Protein AF-Q0JH03-F1 (afdb_monomer)

InterPro domains:
  IPR004963 Pectinacetylesterase/NOTUM [PF03283] (28-114)
  IPR004963 Pectinacetylesterase/NOTUM [PTHR21562] (19-115)

Secondary structure (DSSP, 8-state):
--PPP-----SHHHHHHHHHH-----PPP-EEPEEE-TTTGGGT---TTSPPPEEE-----GGGTT-------------SHHHHHHHTTSTTT-TTS---EE--GGG-S-TTT-TTT--

pLDDT: mean 83.74, std 17.97, range [39.56, 98.62]

Structure (mmCIF, N/CA/C/O backbone):
data_AF-Q0JH03-F1
#
_entry.id   AF-Q0JH03-F1
#
loop_
_atom_site.group_PDB
_atom_site.id
_atom_site.type_symbol
_atom_site.label_atom_id
_atom_site.label_alt_id
_atom_site.label_comp_id
_atom_site.label_asym_id
_atom_site.label_entity_id
_atom_site.label_seq_id
_atom_site.pdbx_PDB_ins_code
_atom_site.Cartn_x
_atom_site.Cartn_y
_atom_site.Cartn_z
_atom_site.occupancy
_atom_site.B_iso_or_equiv
_atom_site.auth_seq_id
_atom_site.auth_comp_id
_atom_site.auth_asym_id
_atom_site.auth_atom_id
_atom_site.pdbx_PDB_model_num
ATOM 1 N N . MET A 1 1 ? -2.211 -0.433 87.175 1.00 46.47 1 MET A N 1
ATOM 2 C CA . MET A 1 1 ? -1.802 -0.378 85.750 1.00 46.47 1 MET A CA 1
ATOM 3 C C . MET A 1 1 ? -1.264 -1.758 85.390 1.00 46.47 1 MET A C 1
ATOM 5 O O . MET A 1 1 ? -0.518 -2.282 86.206 1.00 46.47 1 MET A O 1
ATOM 9 N N . PRO A 1 2 ? -1.714 -2.391 84.292 1.00 39.56 2 PRO A N 1
ATOM 10 C CA . PRO A 1 2 ? -1.225 -1.981 82.982 1.00 39.56 2 PRO A CA 1
ATOM 11 C C . PRO A 1 2 ? -2.315 -1.840 81.915 1.00 39.56 2 PRO A C 1
ATOM 13 O O . PRO A 1 2 ? -3.337 -2.517 81.893 1.00 39.56 2 PRO A O 1
ATOM 16 N N . ILE A 1 3 ? -2.037 -0.894 81.032 1.00 50.94 3 ILE A N 1
ATOM 17 C CA . ILE A 1 3 ? -2.789 -0.529 79.844 1.00 50.94 3 ILE A CA 1
ATOM 18 C C . ILE A 1 3 ? -2.373 -1.520 78.748 1.00 50.94 3 ILE A C 1
ATOM 20 O O . ILE A 1 3 ? -1.186 -1.629 78.446 1.00 50.94 3 ILE A O 1
ATOM 24 N N . LEU A 1 4 ? -3.322 -2.258 78.166 1.00 44.91 4 LEU A N 1
ATOM 25 C CA . LEU A 1 4 ? -3.066 -3.082 76.978 1.00 44.91 4 LEU A CA 1
ATOM 26 C C . LEU A 1 4 ? -2.864 -2.169 75.753 1.00 44.91 4 LEU A C 1
ATOM 28 O O . LEU A 1 4 ? -3.695 -1.286 75.517 1.00 44.91 4 LEU A O 1
ATOM 32 N N . PRO A 1 5 ? -1.808 -2.363 74.940 1.00 49.47 5 PRO A N 1
ATOM 33 C CA . PRO A 1 5 ? -1.597 -1.557 73.751 1.00 49.47 5 PRO A CA 1
ATOM 34 C C . PRO A 1 5 ? -2.550 -2.015 72.640 1.00 49.47 5 PRO A C 1
ATOM 36 O O . PRO A 1 5 ? -2.513 -3.163 72.195 1.00 49.47 5 PRO A O 1
ATOM 39 N N . ARG A 1 6 ? -3.387 -1.098 72.139 1.00 53.22 6 ARG A N 1
ATOM 40 C CA . ARG A 1 6 ? -4.076 -1.271 70.852 1.00 53.22 6 ARG A CA 1
ATOM 41 C C . ARG A 1 6 ? -3.020 -1.318 69.742 1.00 53.22 6 ARG A C 1
ATOM 43 O O . ARG A 1 6 ? -2.573 -0.276 69.267 1.00 53.22 6 ARG A O 1
ATOM 50 N N . ARG A 1 7 ? -2.640 -2.520 69.304 1.00 47.16 7 ARG A N 1
ATOM 51 C CA . ARG A 1 7 ? -1.925 -2.726 68.037 1.00 47.16 7 ARG A CA 1
ATOM 52 C C . ARG A 1 7 ? -2.864 -2.345 66.890 1.00 47.16 7 ARG A C 1
ATOM 54 O O . ARG A 1 7 ? -3.757 -3.103 66.528 1.00 47.16 7 ARG A O 1
ATOM 61 N N . ARG A 1 8 ? -2.685 -1.138 66.347 1.00 60.12 8 ARG A N 1
ATOM 62 C CA . ARG A 1 8 ? -3.273 -0.727 65.067 1.00 60.12 8 ARG A CA 1
ATOM 63 C C . ARG A 1 8 ? -2.459 -1.377 63.947 1.00 60.12 8 ARG A C 1
ATOM 65 O O . ARG A 1 8 ? -1.475 -0.808 63.494 1.00 60.12 8 ARG A O 1
ATOM 72 N N . TYR A 1 9 ? -2.857 -2.570 63.525 1.00 56.03 9 TYR A N 1
ATOM 73 C CA . TYR A 1 9 ? -2.406 -3.158 62.262 1.00 56.03 9 TYR A CA 1
ATOM 74 C C . TYR A 1 9 ? -3.629 -3.435 61.403 1.00 56.03 9 TYR A C 1
ATOM 76 O O . TYR A 1 9 ? -4.075 -4.567 61.272 1.00 56.03 9 TYR A O 1
ATOM 84 N N . ALA A 1 10 ? -4.213 -2.370 60.877 1.00 56.59 10 ALA A N 1
ATOM 85 C CA . ALA A 1 10 ? -5.343 -2.461 59.967 1.00 56.59 10 ALA A CA 1
ATOM 86 C C . ALA A 1 10 ? -5.039 -1.720 58.663 1.00 56.59 10 ALA A C 1
ATOM 88 O O . ALA A 1 10 ? -5.921 -1.102 58.114 1.00 56.59 10 ALA A O 1
ATOM 89 N N . GLU A 1 11 ? -3.793 -1.727 58.185 1.00 58.97 11 GLU A N 1
ATOM 90 C CA . GLU A 1 11 ? -3.410 -0.962 56.986 1.00 58.97 11 GLU A CA 1
ATOM 91 C C . GLU A 1 1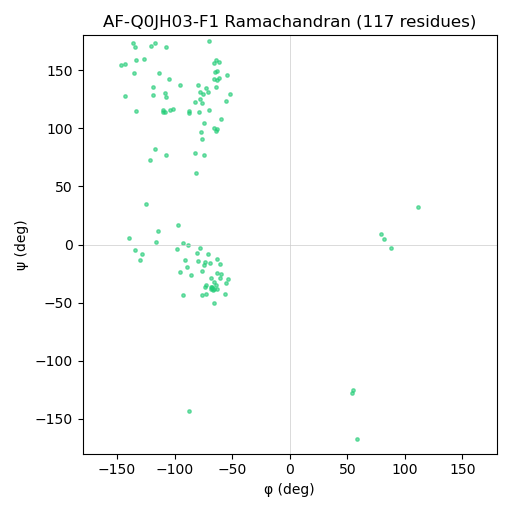1 ? -2.440 -1.666 56.001 1.00 58.97 11 GLU A C 1
ATOM 93 O O . GLU A 1 11 ? -2.047 -1.022 55.037 1.00 58.97 11 GLU A O 1
ATOM 98 N N . PRO A 1 12 ? -2.030 -2.954 56.116 1.00 58.69 12 PRO A N 1
ATOM 99 C CA . PRO A 1 12 ? -1.245 -3.565 55.036 1.00 58.69 12 PRO A CA 1
ATOM 100 C C . PRO A 1 12 ? -2.133 -4.153 53.928 1.00 58.69 12 PRO A C 1
ATOM 102 O O . PRO A 1 12 ? -1.709 -4.247 52.780 1.00 58.69 12 PRO A O 1
ATOM 105 N N . LEU A 1 13 ? -3.375 -4.537 54.252 1.00 59.66 13 LEU A N 1
ATOM 106 C CA . LEU A 1 13 ? -4.265 -5.222 53.311 1.00 59.66 13 LEU A CA 1
ATOM 107 C C . LEU A 1 13 ? -4.815 -4.270 52.239 1.00 59.66 13 LEU A C 1
ATOM 109 O O . LEU A 1 13 ? -4.939 -4.659 51.084 1.00 59.66 13 LEU A O 1
ATOM 113 N N . LEU A 1 14 ? -5.100 -3.016 52.606 1.00 60.88 14 LEU A N 1
ATOM 114 C CA . LEU A 1 14 ? -5.624 -2.010 51.679 1.00 60.88 14 LEU A CA 1
ATOM 115 C C . LEU A 1 14 ? -4.573 -1.596 50.635 1.00 60.88 14 LEU A C 1
ATOM 117 O O . LEU A 1 14 ? -4.892 -1.459 49.458 1.00 60.88 14 LEU A O 1
ATOM 121 N N . LEU A 1 15 ? -3.305 -1.492 51.045 1.00 58.62 15 LEU A N 1
ATOM 122 C CA . LEU A 1 15 ? -2.174 -1.247 50.144 1.00 58.62 15 LEU A CA 1
ATOM 123 C C . LEU A 1 15 ? -1.919 -2.426 49.189 1.00 58.62 15 LEU A C 1
ATOM 125 O O . LEU A 1 15 ? -1.652 -2.212 48.009 1.00 58.62 15 LEU A O 1
ATOM 129 N N . LEU A 1 16 ? -2.059 -3.667 49.669 1.00 58.69 16 LEU A N 1
ATOM 130 C CA . LEU A 1 16 ? -1.951 -4.868 48.829 1.00 58.69 16 LEU A CA 1
ATOM 131 C C . LEU A 1 16 ? -3.103 -4.977 47.816 1.00 58.69 16 LEU A C 1
ATOM 133 O O . LEU A 1 16 ? -2.878 -5.381 46.676 1.00 58.69 16 LEU A O 1
ATOM 137 N N . LEU A 1 17 ? -4.318 -4.575 48.200 1.00 61.28 17 LEU A N 1
ATOM 138 C CA . LEU A 1 17 ? -5.474 -4.537 47.300 1.00 61.28 17 LEU A CA 1
ATOM 139 C C . LEU A 1 17 ? -5.320 -3.468 46.206 1.00 61.28 17 LEU A C 1
ATOM 141 O O . LEU A 1 17 ? -5.669 -3.732 45.060 1.00 61.28 17 LEU A O 1
ATOM 145 N N . LEU A 1 18 ? -4.746 -2.301 46.517 1.00 60.66 18 LEU A N 1
ATOM 146 C CA . LEU A 1 18 ? -4.486 -1.245 45.527 1.00 60.66 18 LEU A CA 1
ATOM 147 C C . LEU A 1 18 ? -3.406 -1.645 44.506 1.00 60.66 18 LEU A C 1
ATOM 149 O O . LEU A 1 18 ? -3.545 -1.346 43.321 1.00 60.66 18 LEU A O 1
ATOM 153 N N . ALA A 1 19 ? -2.368 -2.375 44.927 1.00 59.16 19 ALA A N 1
ATOM 154 C CA . ALA A 1 19 ? -1.322 -2.865 44.026 1.00 59.16 19 ALA A CA 1
ATOM 155 C C . ALA A 1 19 ? -1.822 -3.944 43.042 1.00 59.16 19 ALA A C 1
ATOM 157 O O . ALA A 1 19 ? -1.318 -4.038 41.926 1.00 59.16 19 ALA A O 1
ATOM 158 N N . ALA A 1 20 ? -2.839 -4.728 43.417 1.00 58.47 20 ALA A N 1
ATOM 159 C CA . ALA A 1 20 ? -3.429 -5.751 42.548 1.00 58.47 20 ALA A CA 1
ATOM 160 C C . ALA A 1 20 ? -4.320 -5.175 41.425 1.00 58.47 20 ALA A C 1
ATOM 162 O O . ALA A 1 20 ? -4.596 -5.872 40.447 1.00 58.47 20 ALA A O 1
ATOM 163 N N . VAL A 1 21 ? -4.764 -3.917 41.550 1.00 59.28 21 VAL A N 1
ATOM 164 C CA . VAL A 1 21 ? -5.646 -3.241 40.578 1.00 59.28 21 VAL A CA 1
ATOM 165 C C . VAL A 1 21 ? -4.856 -2.524 39.476 1.00 59.28 21 VAL A C 1
ATOM 167 O O . VAL A 1 21 ? -5.387 -2.298 38.391 1.00 59.28 21 VAL A O 1
ATOM 170 N N . ALA A 1 22 ? -3.570 -2.232 39.684 1.00 59.78 22 ALA A N 1
ATOM 171 C CA . ALA A 1 22 ? -2.719 -1.592 38.681 1.00 59.78 22 ALA A CA 1
ATOM 172 C C . ALA A 1 22 ? -2.178 -2.604 37.651 1.00 59.78 22 ALA A C 1
ATOM 174 O O . ALA A 1 22 ? -0.973 -2.803 37.508 1.00 59.78 22 ALA A O 1
ATOM 175 N N . ARG A 1 23 ? -3.074 -3.261 36.905 1.00 55.41 23 ARG A N 1
ATOM 176 C CA . ARG A 1 23 ? -2.699 -3.880 35.629 1.00 55.41 23 ARG A CA 1
ATOM 177 C C . ARG A 1 23 ? -2.602 -2.767 34.592 1.00 55.41 23 ARG A C 1
ATOM 179 O O . ARG A 1 23 ? -3.613 -2.373 34.021 1.00 55.41 23 ARG A O 1
ATOM 186 N N . SER A 1 24 ? -1.394 -2.265 34.342 1.00 55.97 24 SER A N 1
ATOM 187 C CA . SER A 1 24 ? -1.128 -1.512 33.116 1.00 55.97 24 SER A CA 1
ATOM 188 C C . SER A 1 24 ? -1.335 -2.450 31.931 1.00 55.97 24 SER A C 1
ATOM 190 O O . SER A 1 24 ? -0.464 -3.253 31.603 1.00 55.97 24 SER A O 1
ATOM 192 N N . THR A 1 25 ? -2.493 -2.360 31.286 1.00 54.69 25 THR A N 1
ATOM 193 C CA . THR A 1 25 ? -2.668 -2.825 29.912 1.00 54.69 25 THR A CA 1
ATOM 194 C C . THR A 1 25 ? -1.973 -1.806 29.019 1.00 54.69 25 THR A C 1
ATOM 196 O O . THR A 1 25 ? -2.616 -0.930 28.445 1.00 54.69 25 THR A O 1
ATOM 199 N N . ALA A 1 26 ? -0.642 -1.855 28.948 1.00 50.53 26 ALA A N 1
ATOM 200 C CA . ALA A 1 26 ? 0.010 -1.289 27.780 1.00 50.53 26 ALA A CA 1
ATOM 201 C C . ALA A 1 26 ? -0.559 -2.079 26.595 1.00 50.53 26 ALA A C 1
ATOM 203 O O . ALA A 1 26 ? -0.333 -3.286 26.500 1.00 50.53 26 ALA A O 1
ATOM 204 N N . ALA A 1 27 ? -1.418 -1.438 25.800 1.00 55.97 27 ALA A N 1
ATOM 205 C CA . ALA A 1 27 ? -1.896 -2.026 24.562 1.00 55.97 27 ALA A CA 1
ATOM 206 C C . ALA A 1 27 ? -0.646 -2.371 23.748 1.00 55.97 27 ALA A C 1
ATOM 208 O O . ALA A 1 27 ? 0.217 -1.512 23.562 1.00 55.97 27 ALA A O 1
ATOM 209 N N . ALA A 1 28 ? -0.502 -3.640 23.367 1.00 55.97 28 ALA A N 1
ATOM 210 C CA . ALA A 1 28 ? 0.533 -4.019 22.420 1.00 55.97 28 ALA A CA 1
ATOM 211 C C . ALA A 1 28 ? 0.366 -3.156 21.154 1.00 55.97 28 ALA A C 1
ATOM 213 O O . ALA A 1 28 ? -0.778 -2.804 20.838 1.00 55.97 28 ALA A O 1
ATOM 214 N N . PRO A 1 29 ? 1.460 -2.783 20.466 1.00 60.16 29 PRO A N 1
ATOM 215 C CA . PRO A 1 29 ? 1.346 -2.113 19.177 1.00 60.16 29 PRO A CA 1
ATOM 216 C C . PRO A 1 29 ? 0.422 -2.938 18.282 1.00 60.16 29 PRO A C 1
ATOM 218 O O . PRO A 1 29 ? 0.560 -4.162 18.199 1.00 60.16 29 PRO A O 1
ATOM 221 N N . ASP A 1 30 ? -0.573 -2.281 17.689 1.00 77.31 30 ASP A N 1
ATOM 222 C CA . ASP A 1 30 ? -1.561 -2.960 16.858 1.00 77.31 30 ASP A CA 1
ATOM 223 C C . ASP A 1 30 ? -0.974 -3.134 15.456 1.00 77.31 30 ASP A C 1
ATOM 225 O O . ASP A 1 30 ? -1.197 -2.331 14.548 1.00 77.31 30 ASP A O 1
ATOM 229 N N . VAL A 1 31 ? -0.103 -4.137 15.343 1.00 91.62 31 VAL A N 1
ATOM 230 C CA . VAL A 1 31 ? 0.503 -4.573 14.087 1.00 91.62 31 VAL A CA 1
ATOM 231 C C . VAL A 1 31 ? -0.591 -5.228 13.246 1.00 91.62 31 VAL A C 1
ATOM 233 O O . VAL A 1 31 ? -1.151 -6.260 13.620 1.00 91.62 31 VAL A O 1
ATOM 236 N N . VAL A 1 32 ? -0.905 -4.627 12.102 1.00 95.06 32 VAL A N 1
ATOM 237 C CA . VAL A 1 32 ? -1.957 -5.069 11.188 1.00 95.06 32 VAL A CA 1
ATOM 238 C C . VAL A 1 32 ? -1.335 -5.822 10.019 1.00 95.06 32 VAL A C 1
ATOM 240 O O . VAL A 1 32 ? -0.594 -5.264 9.209 1.00 95.06 32 VAL A O 1
ATOM 243 N N . GLU A 1 33 ? -1.674 -7.102 9.909 1.00 97.06 33 GLU A N 1
ATOM 244 C CA . GLU A 1 33 ? -1.171 -7.992 8.862 1.00 97.06 33 GLU A CA 1
ATOM 245 C C . GLU A 1 33 ? -1.583 -7.553 7.450 1.00 97.06 33 GLU A C 1
ATOM 247 O O . GLU A 1 33 ? -2.663 -6.991 7.231 1.00 97.06 33 GLU A O 1
ATOM 252 N N . LEU A 1 34 ? -0.721 -7.857 6.478 1.00 97.81 34 LEU A N 1
ATOM 253 C CA . LEU A 1 34 ? -1.013 -7.678 5.059 1.00 97.81 34 LEU A CA 1
ATOM 254 C C . LEU A 1 34 ? -1.975 -8.768 4.571 1.00 97.81 34 LEU A C 1
ATOM 256 O O . LEU A 1 34 ? -1.720 -9.964 4.718 1.00 97.81 34 LEU A O 1
ATOM 260 N N . ILE A 1 35 ? -3.052 -8.365 3.901 1.00 98.19 35 ILE A N 1
ATOM 261 C CA . ILE A 1 35 ? -3.995 -9.274 3.246 1.00 98.19 35 ILE A CA 1
ATOM 262 C C . ILE A 1 35 ? -3.851 -9.117 1.734 1.00 98.19 35 ILE A C 1
ATOM 264 O O . ILE A 1 35 ? -4.190 -8.076 1.173 1.00 98.19 35 ILE A O 1
ATOM 268 N N . LEU A 1 36 ? -3.380 -10.166 1.055 1.00 98.19 36 LEU A N 1
ATOM 269 C CA . LEU A 1 36 ? -3.318 -10.186 -0.407 1.00 98.19 36 LEU A CA 1
ATOM 270 C C . LEU A 1 36 ? -4.717 -10.330 -1.012 1.00 98.19 36 LEU A C 1
ATOM 272 O O . LEU A 1 36 ? -5.516 -11.183 -0.609 1.00 98.19 36 LEU A O 1
ATOM 276 N N . LEU A 1 37 ? -5.008 -9.519 -2.026 1.00 97.31 37 LEU A N 1
ATOM 277 C CA . LEU A 1 37 ? -6.303 -9.514 -2.689 1.00 97.31 37 LEU A CA 1
ATOM 278 C C . LEU A 1 37 ? -6.445 -10.752 -3.584 1.00 97.31 37 LEU A C 1
ATOM 280 O O . LEU A 1 37 ? -5.888 -10.839 -4.679 1.00 97.31 37 LEU A O 1
ATOM 284 N N . THR A 1 38 ? -7.225 -11.720 -3.112 1.00 96.75 38 THR A N 1
ATOM 285 C CA . THR A 1 38 ? -7.492 -12.959 -3.851 1.00 96.75 38 THR A CA 1
ATOM 286 C C . THR A 1 38 ? -8.256 -12.660 -5.144 1.00 96.75 38 THR A C 1
ATOM 288 O O . THR A 1 38 ? -9.224 -11.896 -5.139 1.00 96.75 38 THR A O 1
ATOM 291 N N . GLY A 1 39 ? -7.852 -13.272 -6.259 1.00 97.06 39 GLY A N 1
ATOM 292 C CA . GLY A 1 39 ? -8.525 -13.082 -7.548 1.00 97.06 39 GLY A CA 1
ATOM 293 C C . GLY A 1 39 ? -8.120 -11.806 -8.305 1.00 97.06 39 GLY A C 1
ATOM 294 O O . GLY A 1 39 ? -8.755 -11.461 -9.305 1.00 97.06 39 GLY A O 1
ATOM 295 N N . ALA A 1 40 ? -7.150 -11.035 -7.795 1.00 97.69 40 ALA A N 1
ATOM 296 C CA . ALA A 1 40 ? -6.752 -9.756 -8.384 1.00 97.69 40 ALA A CA 1
ATOM 297 C C . ALA A 1 40 ? -5.970 -9.929 -9.693 1.00 97.69 40 ALA A C 1
ATOM 299 O O . ALA A 1 40 ? -6.247 -9.237 -10.675 1.00 97.69 40 ALA A O 1
ATOM 300 N N . GLN A 1 41 ? -5.040 -10.886 -9.727 1.00 97.50 41 GLN A N 1
ATOM 301 C CA . GLN A 1 41 ? -4.179 -11.120 -10.888 1.00 97.50 41 GLN A CA 1
ATOM 302 C C . GLN A 1 41 ? -4.989 -11.604 -12.096 1.00 97.50 41 GLN A C 1
ATOM 304 O O . GLN A 1 41 ? -4.759 -11.151 -13.214 1.00 97.50 41 GLN A O 1
ATOM 309 N N . GLU A 1 42 ? -6.000 -12.445 -11.877 1.00 97.50 42 GLU A N 1
ATOM 310 C CA . GLU A 1 42 ? -6.928 -12.936 -12.902 1.00 97.50 42 GLU A CA 1
ATOM 311 C C . GLU A 1 42 ? -7.752 -11.804 -13.530 1.00 97.50 42 GLU A C 1
ATOM 313 O O . GLU A 1 42 ? -8.201 -11.916 -14.670 1.00 97.50 42 GLU A O 1
ATOM 318 N N . LYS A 1 43 ? -7.931 -10.696 -12.801 1.00 97.69 43 LYS A N 1
ATOM 319 C CA . LYS A 1 43 ? -8.587 -9.468 -13.274 1.00 97.69 43 LYS A CA 1
ATOM 320 C C . LYS A 1 43 ? -7.604 -8.443 -13.851 1.00 97.69 43 LYS A C 1
ATOM 322 O O . LYS A 1 43 ? -8.030 -7.358 -14.239 1.00 97.69 43 LYS A O 1
ATOM 327 N N . GLY A 1 44 ? -6.309 -8.760 -13.901 1.00 97.62 44 GLY A N 1
ATOM 328 C CA . GLY A 1 44 ? -5.253 -7.871 -14.388 1.00 97.62 44 GLY A CA 1
ATOM 329 C C . GLY A 1 44 ? -4.795 -6.804 -13.388 1.00 97.62 44 GLY A C 1
ATOM 330 O O . GLY A 1 44 ? -4.037 -5.916 -13.768 1.00 97.62 44 GLY A O 1
ATOM 331 N N . ALA A 1 45 ? -5.227 -6.870 -12.125 1.00 98.00 45 ALA A N 1
ATOM 332 C CA . ALA A 1 45 ? -4.770 -5.962 -11.077 1.00 98.00 45 ALA A CA 1
ATOM 333 C C . ALA A 1 45 ? -3.497 -6.517 -10.421 1.00 98.00 45 ALA A C 1
ATOM 335 O O . ALA A 1 45 ? -3.532 -7.569 -9.779 1.00 98.00 45 ALA A O 1
ATOM 336 N N . VAL A 1 46 ? -2.378 -5.809 -10.588 1.00 98.31 46 VAL A N 1
ATOM 337 C CA . VAL A 1 46 ? -1.045 -6.232 -10.131 1.00 98.31 46 VAL A CA 1
ATOM 338 C C . VAL A 1 46 ? -0.212 -5.057 -9.614 1.00 98.31 46 VAL A C 1
ATOM 340 O O . VAL A 1 46 ? -0.414 -3.916 -10.028 1.00 98.31 46 VAL A O 1
ATOM 343 N N . CYS A 1 47 ? 0.756 -5.352 -8.745 1.00 98.31 47 CYS A N 1
ATOM 344 C CA . CYS A 1 47 ? 1.881 -4.467 -8.430 1.00 98.31 47 CYS A CA 1
ATOM 345 C C . CYS A 1 47 ? 2.864 -4.369 -9.619 1.00 98.31 47 CYS A C 1
ATOM 347 O O . CYS A 1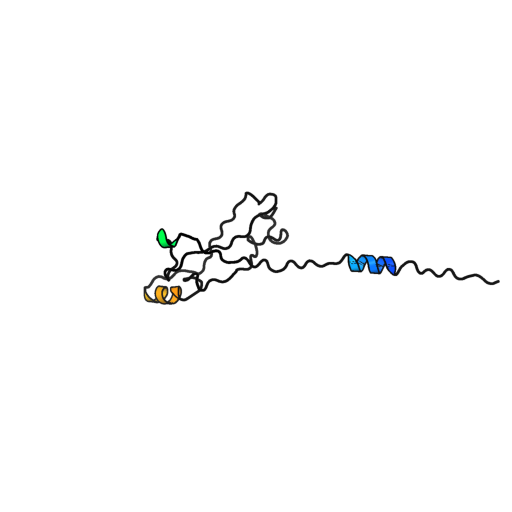 47 ? 2.735 -5.089 -10.612 1.00 98.31 47 CYS A O 1
ATOM 349 N N . LEU A 1 48 ? 3.891 -3.514 -9.513 1.00 98.31 48 LEU A N 1
ATOM 350 C CA . LEU A 1 48 ? 4.888 -3.310 -10.579 1.00 98.31 48 LEU A CA 1
ATOM 351 C C . LEU A 1 48 ? 5.670 -4.588 -10.939 1.00 98.31 48 LEU A C 1
ATOM 353 O O . LEU A 1 48 ? 6.115 -4.735 -12.078 1.00 98.31 48 LEU A O 1
ATOM 357 N N . ASP A 1 49 ? 5.847 -5.517 -9.997 1.00 98.19 49 ASP A N 1
ATOM 358 C CA . ASP A 1 49 ? 6.509 -6.809 -10.233 1.00 98.19 49 ASP A CA 1
ATOM 359 C C . ASP A 1 49 ? 5.559 -7.933 -10.702 1.00 98.19 49 ASP A C 1
ATOM 361 O O . ASP A 1 49 ? 6.008 -9.063 -10.911 1.00 98.19 49 ASP A O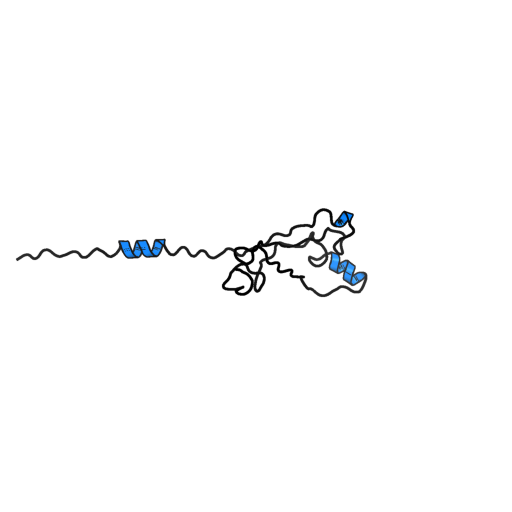 1
ATOM 365 N N . GLY A 1 50 ? 4.259 -7.655 -10.840 1.00 98.19 50 GLY A N 1
ATOM 366 C CA . GLY A 1 50 ? 3.237 -8.637 -11.213 1.00 98.19 50 GLY A CA 1
ATOM 367 C C . GLY A 1 50 ? 2.609 -9.416 -10.048 1.00 98.19 50 GLY A C 1
ATOM 368 O O . GLY A 1 50 ? 1.714 -10.229 -10.289 1.00 98.19 50 GLY A O 1
ATOM 369 N N . SER A 1 51 ? 3.049 -9.207 -8.803 1.00 98.44 51 SER A N 1
ATOM 370 C CA . SER A 1 51 ? 2.405 -9.775 -7.606 1.00 98.44 51 SER A CA 1
ATOM 371 C C . SER A 1 51 ? 0.991 -9.201 -7.388 1.00 98.44 51 SER A C 1
ATOM 373 O O . SER A 1 51 ? 0.683 -8.122 -7.908 1.00 98.44 51 SER A O 1
ATOM 375 N N . PRO A 1 52 ? 0.089 -9.906 -6.672 1.00 98.38 52 PRO A N 1
ATOM 376 C CA . PRO A 1 52 ? -1.233 -9.363 -6.364 1.00 98.38 52 PRO A CA 1
ATOM 377 C C . PRO A 1 52 ? -1.107 -8.152 -5.425 1.00 98.38 52 PRO A C 1
ATOM 379 O O . PRO A 1 52 ? -0.285 -8.196 -4.510 1.00 98.38 52 PRO A O 1
ATOM 382 N N . PRO A 1 53 ? -1.929 -7.101 -5.578 1.00 98.06 53 PRO A N 1
ATOM 383 C CA . PRO A 1 53 ? -2.013 -6.039 -4.581 1.00 98.06 53 PRO A CA 1
ATOM 384 C C . PRO A 1 53 ? -2.546 -6.578 -3.245 1.00 98.06 53 PRO A C 1
ATOM 386 O O . PRO A 1 53 ? -3.222 -7.610 -3.200 1.00 98.06 53 PRO A O 1
ATOM 389 N N . GLY A 1 54 ? -2.279 -5.858 -2.158 1.00 97.44 54 GLY A N 1
ATOM 390 C CA . GLY A 1 54 ? -2.780 -6.178 -0.824 1.00 97.44 54 GLY A CA 1
ATOM 391 C C . GLY A 1 54 ? -3.291 -4.949 -0.080 1.00 97.44 54 GLY A C 1
ATOM 392 O O . GLY A 1 54 ? -3.190 -3.826 -0.570 1.00 97.44 54 GLY A O 1
ATOM 393 N N . TYR A 1 55 ? -3.882 -5.180 1.086 1.00 97.56 55 TYR A N 1
ATOM 394 C CA . TYR A 1 55 ? -4.339 -4.138 1.999 1.00 97.56 55 TYR A CA 1
ATOM 395 C C . TYR A 1 55 ? -4.195 -4.593 3.453 1.00 97.56 55 TYR A C 1
ATOM 397 O O . TYR A 1 55 ? -4.266 -5.784 3.753 1.00 97.56 55 TYR A O 1
ATOM 405 N N . HIS A 1 56 ? -4.055 -3.629 4.356 1.00 97.31 56 HIS A N 1
ATOM 406 C CA . HIS A 1 56 ? -4.145 -3.839 5.799 1.00 97.31 56 HIS A CA 1
ATOM 407 C C . HIS A 1 56 ? -5.569 -3.516 6.255 1.00 97.31 56 HIS A C 1
ATOM 409 O O . HIS A 1 56 ? -6.158 -2.533 5.799 1.00 97.31 56 HIS A O 1
ATOM 415 N N . LEU A 1 57 ? -6.150 -4.342 7.127 1.00 94.94 57 LEU A N 1
ATOM 416 C CA . LEU A 1 57 ? -7.517 -4.143 7.610 1.00 94.94 57 LEU A CA 1
ATOM 417 C C . LEU A 1 57 ? -7.601 -4.292 9.123 1.00 94.94 57 LEU A C 1
ATOM 419 O O . LEU A 1 57 ? -7.494 -5.392 9.660 1.00 94.94 57 LEU A O 1
ATOM 423 N N . GLN A 1 58 ? -7.939 -3.189 9.778 1.00 92.06 58 GLN A N 1
ATOM 424 C CA . GLN A 1 58 ? -8.364 -3.166 11.167 1.00 92.06 58 GLN A CA 1
ATOM 425 C C . GLN A 1 58 ? -9.870 -2.899 11.213 1.00 92.06 58 GLN A C 1
ATOM 427 O O . GLN A 1 58 ? -10.367 -1.964 10.585 1.00 92.06 58 GLN A O 1
ATOM 432 N N . ARG A 1 59 ? -10.628 -3.752 11.911 1.00 90.06 59 ARG A N 1
ATOM 433 C CA . ARG A 1 59 ? -12.086 -3.590 12.007 1.00 90.06 59 ARG A CA 1
ATOM 434 C C . ARG A 1 59 ? -12.431 -2.504 13.020 1.00 90.06 59 ARG A C 1
ATOM 436 O O . ARG A 1 59 ? -11.946 -2.536 14.148 1.00 90.06 59 ARG A O 1
ATOM 443 N N . GLY A 1 60 ? -13.312 -1.591 12.616 1.00 86.81 60 GLY A N 1
ATOM 444 C CA . GLY A 1 60 ? -13.930 -0.636 13.528 1.00 86.81 60 GLY A CA 1
ATOM 445 C C . GLY A 1 60 ? -14.759 -1.337 14.607 1.00 86.81 60 GLY A C 1
ATOM 446 O O . GLY A 1 60 ? -15.207 -2.473 14.439 1.00 86.81 60 GLY A O 1
ATOM 447 N N . PHE A 1 61 ? -14.967 -0.643 15.719 1.00 84.56 61 PHE A N 1
ATOM 448 C CA . PHE A 1 61 ? -15.776 -1.086 16.852 1.00 84.56 61 PHE A CA 1
ATOM 449 C C . PHE A 1 61 ? -16.702 0.051 17.291 1.00 84.56 61 PHE A C 1
ATOM 451 O O . PHE A 1 61 ? -16.441 1.203 16.961 1.00 84.56 61 PHE A O 1
ATOM 458 N N . GLY A 1 62 ? -17.790 -0.291 17.987 1.00 84.75 62 GLY A N 1
ATOM 459 C CA . GLY A 1 62 ? -18.835 0.640 18.429 1.00 84.75 62 GLY A CA 1
ATOM 460 C C . GLY A 1 62 ? -19.441 1.480 17.290 1.00 84.75 62 GLY A C 1
ATOM 461 O O . GLY A 1 62 ? -19.902 0.923 16.302 1.00 84.75 62 GLY A O 1
ATOM 462 N N . SER A 1 63 ? -19.499 2.806 17.398 1.00 83.50 63 SER A N 1
ATOM 463 C CA . SER A 1 63 ? -20.035 3.707 16.353 1.00 83.50 63 SER A CA 1
ATOM 464 C C . SER A 1 63 ? -19.309 3.672 14.988 1.00 83.50 63 SER A C 1
ATOM 466 O O . SER A 1 63 ? -19.860 4.119 13.982 1.00 83.50 63 SER A O 1
ATOM 468 N N . GLY A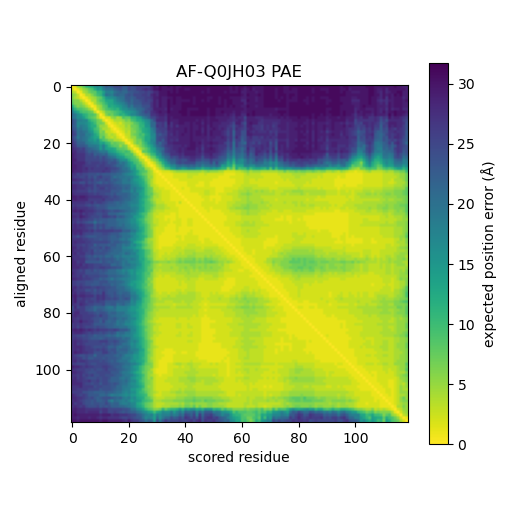 1 64 ? -18.100 3.12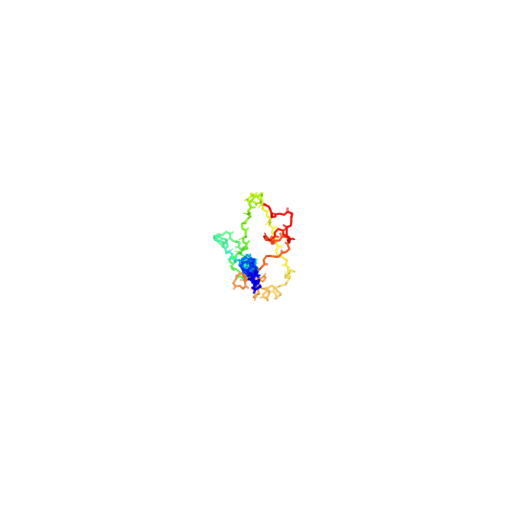9 14.929 1.00 83.12 64 GLY A N 1
ATOM 469 C CA . GLY A 1 64 ? -17.212 3.027 13.786 1.00 83.12 64 GLY A CA 1
ATOM 470 C C . GLY A 1 64 ? -17.305 1.659 13.128 1.00 83.12 64 GLY A C 1
ATOM 471 O O . GLY A 1 64 ? -16.713 1.463 12.075 1.00 83.12 64 GLY A O 1
ATOM 472 N N . GLU A 1 65 ? -18.091 0.729 13.686 1.00 88.31 65 GLU A N 1
ATOM 473 C CA . GLU A 1 65 ? -18.358 -0.601 13.115 1.00 88.31 65 GLU A CA 1
ATOM 474 C C . GLU A 1 65 ? -18.872 -0.529 11.664 1.00 88.31 65 GLU A C 1
ATOM 476 O O . GLU A 1 65 ? -18.632 -1.430 10.859 1.00 88.31 65 GLU A O 1
ATOM 481 N N . HIS A 1 66 ? -19.568 0.555 11.311 1.00 89.62 66 HIS A N 1
ATOM 482 C CA . HIS A 1 66 ? -20.139 0.778 9.978 1.00 89.62 66 HIS A CA 1
ATOM 483 C C . HIS A 1 66 ? -19.504 1.954 9.226 1.00 89.62 66 HIS A C 1
ATOM 485 O O . HIS A 1 66 ? -20.024 2.381 8.195 1.00 89.62 66 HIS A O 1
ATOM 491 N N . SER A 1 67 ? -18.388 2.478 9.730 1.00 88.12 67 SER A N 1
ATOM 492 C CA . SER A 1 67 ? -17.635 3.556 9.092 1.00 88.12 67 SER A CA 1
ATOM 493 C C . SER A 1 67 ? -16.368 3.000 8.451 1.00 88.12 67 SER A C 1
ATOM 495 O O . SER A 1 67 ? -15.724 2.109 8.998 1.00 88.12 67 SER A O 1
ATOM 497 N N . TRP A 1 68 ? -16.001 3.536 7.289 1.00 91.06 68 TRP A N 1
ATOM 498 C CA . TRP A 1 68 ? -14.806 3.119 6.560 1.00 91.06 68 TRP A CA 1
ATOM 499 C C . TRP A 1 68 ? -13.842 4.289 6.425 1.00 91.06 68 TRP A C 1
ATOM 501 O O . TRP A 1 68 ? -14.220 5.354 5.937 1.00 91.06 68 TRP A O 1
ATOM 511 N N . LEU A 1 69 ? -12.589 4.063 6.810 1.00 91.31 69 LEU A N 1
ATOM 512 C CA . LEU A 1 69 ? -11.468 4.935 6.492 1.00 91.31 69 LEU A CA 1
ATOM 513 C C . LEU A 1 69 ? -10.574 4.203 5.491 1.00 91.31 69 LEU A C 1
ATOM 515 O O . LEU A 1 69 ? -10.025 3.150 5.802 1.00 91.31 69 LEU A O 1
ATOM 519 N N . ILE A 1 70 ? -10.460 4.749 4.281 1.00 95.00 70 ILE A N 1
ATOM 520 C CA . ILE A 1 70 ? -9.577 4.219 3.240 1.00 95.00 70 ILE A CA 1
ATOM 521 C C . ILE A 1 70 ? -8.357 5.128 3.174 1.00 95.00 70 ILE A C 1
ATOM 523 O O . ILE A 1 70 ? -8.475 6.304 2.833 1.00 95.00 70 ILE A O 1
ATOM 527 N N . TYR A 1 71 ? -7.197 4.572 3.499 1.00 95.06 71 TYR A N 1
ATOM 528 C CA . TYR A 1 71 ? -5.916 5.256 3.413 1.00 95.06 71 TYR A CA 1
ATOM 529 C C . TYR A 1 71 ? -5.109 4.685 2.251 1.00 95.06 71 TYR A C 1
ATOM 531 O O . TYR A 1 71 ? -4.987 3.469 2.116 1.00 95.06 71 TYR A O 1
ATOM 539 N N . LEU A 1 72 ? -4.591 5.568 1.398 1.00 96.75 72 LEU A N 1
ATOM 540 C CA . LEU A 1 72 ? -3.731 5.209 0.277 1.00 96.75 72 LEU A CA 1
ATOM 541 C C . LEU A 1 72 ? -2.315 5.667 0.614 1.00 96.75 72 LEU A C 1
ATOM 543 O O . LEU A 1 72 ? -2.074 6.868 0.747 1.00 96.75 72 LEU A O 1
ATOM 547 N N . GLU A 1 73 ? -1.410 4.707 0.783 1.00 96.19 73 GLU A N 1
ATOM 548 C CA . GLU A 1 73 ? -0.006 4.983 1.069 1.00 96.19 73 GLU A CA 1
ATOM 549 C C . GLU A 1 73 ? 0.653 5.774 -0.075 1.00 96.19 73 GLU A C 1
ATOM 551 O O . GLU A 1 73 ? 0.337 5.590 -1.253 1.00 96.19 73 GLU A O 1
ATOM 556 N N . GLY A 1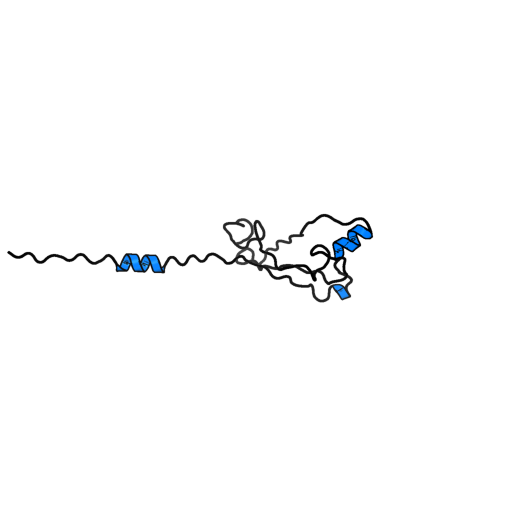 74 ? 1.548 6.696 0.293 1.00 96.50 74 GLY A N 1
ATOM 557 C CA . GLY A 1 74 ? 2.346 7.488 -0.641 1.00 96.50 74 GLY A CA 1
ATOM 558 C C . GLY A 1 74 ? 3.651 6.795 -1.056 1.00 96.50 74 GLY A C 1
ATOM 559 O O . GLY A 1 74 ? 3.709 5.585 -1.225 1.00 96.50 74 GLY A O 1
ATOM 560 N N . GLY A 1 75 ? 4.721 7.581 -1.229 1.00 96.62 75 GLY A N 1
ATOM 561 C CA . GLY A 1 75 ? 6.061 7.059 -1.541 1.00 96.62 75 GLY A CA 1
ATOM 562 C C . GLY A 1 75 ? 6.577 7.385 -2.945 1.00 96.62 75 GLY A C 1
ATOM 563 O O . GLY A 1 75 ? 7.321 6.590 -3.516 1.00 96.62 75 GLY A O 1
ATOM 564 N N . GLU A 1 76 ? 6.198 8.538 -3.503 1.00 97.00 76 GLU A N 1
ATOM 565 C CA . GLU A 1 76 ? 6.594 8.997 -4.849 1.00 97.00 76 GLU A CA 1
ATOM 566 C C . GLU A 1 76 ? 6.194 8.024 -5.982 1.00 97.00 76 GLU A C 1
ATOM 568 O O . GLU A 1 76 ? 5.376 7.122 -5.798 1.00 97.00 76 GLU A O 1
ATOM 573 N N . TRP A 1 77 ? 6.730 8.231 -7.187 1.00 96.44 77 TRP A N 1
ATOM 574 C CA . TRP A 1 77 ? 6.489 7.402 -8.370 1.00 96.44 77 TRP A CA 1
ATOM 575 C C . TRP A 1 77 ? 7.800 7.082 -9.102 1.00 96.44 77 TRP A C 1
ATOM 577 O O . TRP A 1 77 ? 8.850 7.643 -8.806 1.00 96.44 77 TRP A O 1
ATOM 587 N N . CYS A 1 78 ? 7.735 6.175 -10.077 1.00 97.94 78 CYS A N 1
ATOM 588 C CA . CYS A 1 78 ? 8.798 5.943 -11.055 1.00 97.94 78 CYS A CA 1
ATOM 589 C C . CYS A 1 78 ? 8.312 6.358 -12.452 1.00 97.94 78 CYS A C 1
ATOM 591 O O . CYS A 1 78 ? 7.124 6.260 -12.752 1.00 97.94 78 CYS A O 1
ATOM 593 N N . ASP A 1 79 ? 9.218 6.841 -13.295 1.00 98.06 79 ASP A N 1
ATOM 594 C CA . ASP A 1 79 ? 8.903 7.511 -14.564 1.00 98.06 79 ASP A CA 1
ATOM 595 C C . ASP A 1 79 ? 9.758 7.048 -15.759 1.00 98.06 79 ASP A C 1
ATOM 597 O O . ASP A 1 79 ? 9.502 7.437 -16.897 1.00 98.06 79 ASP A O 1
ATOM 601 N N . THR A 1 80 ? 10.745 6.180 -15.534 1.00 98.56 80 THR A N 1
ATOM 602 C CA . THR A 1 80 ? 11.564 5.564 -16.584 1.00 98.56 80 THR A CA 1
ATOM 603 C C . THR A 1 80 ? 11.552 4.047 -16.439 1.00 98.56 80 THR A C 1
ATOM 605 O O . THR A 1 80 ? 11.277 3.509 -15.366 1.00 98.56 80 THR A O 1
ATOM 608 N N . ILE A 1 81 ? 11.885 3.330 -17.518 1.00 98.50 81 ILE A N 1
ATOM 609 C CA . ILE A 1 81 ? 12.004 1.863 -17.477 1.00 98.50 81 ILE A CA 1
ATOM 610 C C . ILE A 1 81 ? 13.011 1.439 -16.402 1.00 98.50 81 ILE A C 1
ATOM 612 O O . ILE A 1 81 ? 12.746 0.504 -15.651 1.00 98.50 81 ILE A O 1
ATOM 616 N N . GLU A 1 82 ? 14.141 2.140 -16.304 1.00 98.62 82 GLU A N 1
ATOM 617 C CA . GLU A 1 82 ? 15.171 1.862 -15.305 1.00 98.62 82 GLU A CA 1
ATOM 618 C C . GLU A 1 82 ? 14.669 2.144 -13.883 1.00 98.62 82 GLU A C 1
ATOM 620 O O . GLU A 1 82 ? 14.735 1.256 -13.029 1.00 98.62 82 GLU A O 1
ATOM 625 N N . SER A 1 83 ? 14.086 3.324 -13.630 1.00 98.50 83 SER A N 1
ATOM 626 C CA . SER A 1 83 ? 13.587 3.672 -12.293 1.00 98.50 83 SER A CA 1
ATOM 627 C C . SER A 1 83 ? 12.458 2.741 -11.841 1.00 98.50 83 SER A C 1
ATOM 629 O O . SER A 1 83 ? 12.459 2.296 -10.694 1.00 98.50 83 SER A O 1
ATOM 631 N N . CYS A 1 84 ? 11.554 2.338 -12.738 1.00 98.50 84 CYS A N 1
ATOM 632 C CA . CYS A 1 84 ? 10.508 1.364 -12.423 1.00 98.50 84 CYS A CA 1
ATOM 633 C C . CYS A 1 84 ? 11.036 -0.067 -12.270 1.00 98.50 84 CYS A C 1
ATOM 635 O O . CYS A 1 84 ? 10.543 -0.815 -11.423 1.00 98.50 84 CYS A O 1
ATOM 637 N N . SER A 1 85 ? 12.054 -0.459 -13.042 1.00 98.50 85 SER A N 1
ATOM 638 C CA . SER A 1 85 ? 12.695 -1.770 -12.889 1.00 98.50 85 SER A CA 1
ATOM 639 C C . SER A 1 85 ? 13.426 -1.903 -11.556 1.00 98.50 85 SER A C 1
ATOM 641 O O . SER A 1 85 ? 13.466 -3.003 -11.012 1.00 98.50 85 SER A O 1
ATOM 643 N N . ASN A 1 86 ? 13.971 -0.809 -11.025 1.00 98.38 86 ASN A N 1
ATOM 644 C CA . ASN A 1 86 ? 14.550 -0.786 -9.684 1.00 98.38 86 ASN A CA 1
ATOM 645 C C . ASN A 1 86 ? 13.448 -0.743 -8.617 1.00 98.38 86 ASN A C 1
ATOM 647 O O . ASN A 1 86 ? 13.480 -1.500 -7.655 1.00 98.38 86 ASN A O 1
ATOM 651 N N . ARG A 1 87 ? 12.415 0.084 -8.806 1.00 98.50 87 ARG A N 1
ATOM 652 C CA . ARG A 1 87 ? 11.332 0.231 -7.822 1.00 98.50 87 ARG A CA 1
ATOM 653 C C . ARG A 1 87 ? 10.524 -1.048 -7.608 1.00 98.50 87 ARG A C 1
ATOM 655 O O . ARG A 1 87 ? 10.114 -1.327 -6.491 1.00 98.50 87 ARG A O 1
ATOM 662 N N . LYS A 1 88 ? 10.309 -1.866 -8.643 1.00 98.31 88 LYS A N 1
ATOM 663 C CA . LYS A 1 88 ? 9.576 -3.138 -8.488 1.00 98.31 88 LYS A CA 1
ATOM 664 C C . LYS A 1 88 ? 10.271 -4.144 -7.554 1.00 98.31 88 LYS A C 1
ATOM 666 O O . LYS A 1 88 ? 9.661 -5.150 -7.212 1.00 98.31 88 LYS A O 1
ATOM 671 N N . THR A 1 89 ? 11.535 -3.918 -7.181 1.00 98.31 89 THR A N 1
ATOM 672 C CA . THR A 1 89 ? 12.281 -4.764 -6.235 1.00 98.31 89 THR A CA 1
ATOM 673 C C . THR A 1 89 ? 12.264 -4.218 -4.805 1.00 98.31 89 THR A C 1
ATOM 675 O O . THR A 1 89 ? 13.107 -4.622 -4.009 1.00 98.31 89 THR A O 1
ATOM 678 N N . THR A 1 90 ? 11.353 -3.295 -4.484 1.00 98.31 90 THR A N 1
ATOM 679 C CA . THR A 1 90 ? 11.133 -2.759 -3.131 1.00 98.31 90 THR A CA 1
ATOM 680 C C . THR A 1 90 ? 9.694 -3.013 -2.670 1.00 98.31 90 THR A C 1
ATOM 682 O O . THR A 1 90 ? 8.835 -3.424 -3.459 1.00 98.31 90 THR A O 1
ATOM 685 N N . GLU A 1 91 ? 9.416 -2.744 -1.400 1.00 97.38 91 GLU A N 1
ATOM 686 C CA . GLU A 1 91 ? 8.097 -2.799 -0.764 1.00 97.38 91 GLU A CA 1
ATOM 687 C C . GLU A 1 91 ? 7.047 -1.932 -1.480 1.00 97.38 91 GLU A C 1
ATOM 689 O O . GLU A 1 91 ? 5.898 -2.338 -1.623 1.00 97.38 91 GLU A O 1
ATOM 694 N N . LEU A 1 92 ? 7.454 -0.801 -2.069 1.00 97.56 92 LEU A N 1
ATOM 695 C CA . LEU A 1 92 ? 6.572 0.089 -2.840 1.00 97.56 92 LEU A CA 1
ATOM 696 C C . LEU A 1 92 ? 6.257 -0.418 -4.261 1.00 97.56 92 LEU A C 1
ATOM 698 O O . LEU A 1 92 ? 5.534 0.242 -5.015 1.00 97.56 92 LEU A O 1
ATOM 702 N N . GLY A 1 93 ? 6.838 -1.546 -4.674 1.00 98.06 93 GLY A N 1
ATOM 703 C CA . GLY A 1 93 ? 6.685 -2.102 -6.018 1.00 98.06 93 GLY A CA 1
ATOM 704 C C . GLY A 1 93 ? 6.309 -3.584 -6.072 1.00 98.06 93 GLY A C 1
ATOM 705 O O . GLY A 1 93 ? 5.887 -4.045 -7.137 1.00 98.06 93 GLY A O 1
ATOM 706 N N . SER A 1 94 ? 6.419 -4.316 -4.961 1.00 98.38 94 SER A N 1
ATOM 707 C CA . SER A 1 94 ? 6.092 -5.740 -4.862 1.00 98.38 94 SER A CA 1
ATOM 708 C C . SER A 1 94 ? 5.450 -6.070 -3.522 1.00 98.38 94 SER A C 1
ATOM 710 O O . SER A 1 94 ? 6.040 -5.841 -2.467 1.00 98.38 94 SER A O 1
ATOM 712 N N . SER A 1 95 ? 4.293 -6.732 -3.556 1.00 98.25 95 SER A N 1
ATOM 713 C CA . SER A 1 95 ? 3.636 -7.214 -2.338 1.00 98.25 95 SER A CA 1
ATOM 714 C C . SER A 1 95 ? 4.355 -8.385 -1.669 1.00 98.25 95 SER A C 1
ATOM 716 O O . SER A 1 95 ? 4.034 -8.743 -0.543 1.00 98.25 95 SER A O 1
ATOM 718 N N . LYS A 1 96 ? 5.374 -8.963 -2.318 1.00 98.31 96 LYS A N 1
ATOM 719 C CA . LYS A 1 96 ? 6.262 -9.969 -1.710 1.00 98.31 96 LYS A CA 1
ATOM 720 C C . LYS A 1 96 ? 7.246 -9.365 -0.707 1.00 98.31 96 LYS A C 1
ATOM 722 O O . LYS A 1 96 ? 7.904 -10.118 0.003 1.00 98.31 96 LYS A O 1
ATOM 727 N N . LEU A 1 97 ? 7.396 -8.042 -0.726 1.00 98.19 97 LEU A N 1
ATOM 728 C CA . LEU A 1 97 ? 8.323 -7.282 0.110 1.00 98.19 97 LEU A CA 1
ATOM 729 C C . LEU A 1 97 ? 7.586 -6.327 1.061 1.00 98.19 97 LEU A C 1
ATOM 731 O O . LEU A 1 97 ? 8.232 -5.583 1.784 1.00 98.19 97 LEU A O 1
ATOM 735 N N . MET A 1 98 ? 6.251 -6.333 1.047 1.00 97.69 98 MET A N 1
ATOM 736 C CA . MET A 1 98 ? 5.433 -5.579 1.993 1.00 97.69 98 MET A CA 1
ATOM 737 C C . MET A 1 98 ? 5.362 -6.332 3.326 1.00 97.69 98 MET A C 1
ATOM 739 O O . MET A 1 98 ? 5.171 -7.550 3.346 1.00 97.69 98 MET A O 1
ATOM 743 N N . GLU A 1 99 ? 5.491 -5.602 4.430 1.00 96.31 99 GLU A N 1
ATOM 744 C CA . GLU A 1 99 ? 5.432 -6.141 5.792 1.00 96.31 99 GLU A CA 1
ATOM 745 C C . GLU A 1 99 ? 4.124 -5.748 6.488 1.00 96.31 99 GLU A C 1
ATOM 747 O O . GLU A 1 99 ? 3.344 -4.945 5.977 1.00 96.31 99 GLU A O 1
ATOM 752 N N . ALA A 1 100 ? 3.857 -6.338 7.654 1.00 96.44 100 ALA A N 1
ATOM 753 C CA . ALA A 1 100 ? 2.767 -5.890 8.512 1.00 96.44 100 ALA A CA 1
ATOM 754 C C . ALA A 1 100 ? 3.039 -4.467 9.030 1.00 96.44 100 ALA A C 1
ATOM 756 O O . ALA A 1 100 ? 4.189 -4.095 9.262 1.00 96.44 100 ALA A O 1
ATOM 757 N N . GLN A 1 101 ? 1.980 -3.685 9.240 1.00 94.88 101 GLN A N 1
ATOM 758 C CA . GLN A 1 101 ? 2.101 -2.262 9.552 1.00 94.88 101 GLN A CA 1
ATOM 759 C C . GLN A 1 101 ? 1.518 -1.933 10.923 1.00 94.88 101 GLN A C 1
ATOM 761 O O . GLN A 1 101 ? 0.401 -2.331 11.241 1.00 94.88 101 GLN A O 1
ATOM 766 N N . GLU A 1 102 ? 2.230 -1.133 11.712 1.00 94.06 102 GLU A N 1
ATOM 767 C CA . GLU A 1 102 ? 1.665 -0.520 12.916 1.00 94.06 102 GLU A CA 1
ATOM 768 C C . GLU A 1 102 ? 0.782 0.672 12.534 1.00 94.06 102 GLU A C 1
ATOM 770 O O . GLU A 1 102 ? 1.212 1.588 11.824 1.00 94.06 102 GLU A O 1
ATOM 775 N N . PHE A 1 103 ? -0.474 0.651 12.983 1.00 92.50 103 PHE A N 1
ATOM 776 C CA . PHE A 1 103 ? -1.430 1.723 12.717 1.00 92.50 103 PHE A CA 1
ATOM 777 C C . PHE A 1 103 ? -1.342 2.828 13.776 1.00 92.50 103 PHE A C 1
ATOM 779 O O . PHE A 1 103 ? -1.722 2.654 14.936 1.00 92.50 103 PHE A O 1
ATOM 786 N N . GLU A 1 104 ? -0.901 4.008 13.344 1.00 90.56 104 GLU A N 1
ATOM 787 C CA . GLU A 1 104 ? -0.739 5.197 14.183 1.00 90.56 104 GLU A CA 1
ATOM 788 C C . GLU A 1 104 ? -1.647 6.358 13.742 1.00 90.56 104 GLU A C 1
ATOM 790 O O . GLU A 1 104 ? -2.331 6.309 12.715 1.00 90.56 104 GLU A O 1
ATOM 795 N N . GLY A 1 105 ? -1.665 7.437 14.531 1.00 91.12 105 GLY A N 1
ATOM 796 C CA . GLY A 1 105 ? -2.393 8.662 14.198 1.00 91.12 105 GLY A CA 1
ATOM 797 C C . GLY A 1 105 ? -3.874 8.397 13.921 1.00 91.12 105 GLY A C 1
ATOM 798 O O . GLY A 1 105 ? -4.562 7.793 14.738 1.00 91.12 105 GLY A O 1
ATOM 799 N N . ILE A 1 106 ? -4.360 8.829 12.753 1.00 90.25 106 ILE A N 1
ATOM 800 C CA . ILE A 1 106 ? -5.762 8.647 12.335 1.00 90.25 106 ILE A CA 1
ATOM 801 C C . ILE A 1 106 ? -6.135 7.184 12.039 1.00 90.25 106 ILE A C 1
ATOM 803 O O . ILE A 1 106 ? -7.318 6.867 11.967 1.00 90.25 106 ILE A O 1
ATOM 807 N N . LEU A 1 107 ? -5.156 6.293 11.863 1.00 91.50 107 LEU A N 1
ATOM 808 C CA . LEU A 1 107 ? -5.395 4.861 11.659 1.00 91.50 107 LEU A CA 1
ATOM 809 C C . LEU A 1 107 ? -5.408 4.079 12.974 1.00 91.50 107 LEU A C 1
ATOM 811 O O . LEU A 1 107 ? -5.851 2.939 12.988 1.00 91.50 107 LEU A O 1
ATOM 815 N N . SER A 1 108 ? -4.943 4.676 14.075 1.00 89.19 108 SER A N 1
ATOM 816 C CA . SER A 1 108 ? -4.894 4.006 15.373 1.00 89.19 108 SER A CA 1
ATOM 817 C C . SER A 1 108 ? -6.293 3.648 15.873 1.00 89.19 108 SER A C 1
ATOM 819 O O . SER A 1 108 ? -7.213 4.462 15.775 1.00 89.19 108 SER A O 1
ATOM 821 N N . ASN A 1 109 ? -6.430 2.477 16.500 1.00 85.94 109 ASN A N 1
ATOM 822 C CA . ASN A 1 109 ? -7.634 2.088 17.239 1.00 85.94 109 ASN A CA 1
ATOM 823 C C . ASN A 1 109 ? -7.706 2.684 18.653 1.00 85.94 109 ASN A C 1
ATOM 825 O O . ASN A 1 109 ? -8.716 2.529 19.345 1.00 85.94 109 ASN A O 1
ATOM 829 N N . ASN A 1 110 ? -6.643 3.346 19.113 1.00 85.88 110 ASN A N 1
ATOM 830 C CA . ASN A 1 110 ? -6.616 3.958 20.426 1.00 85.88 110 ASN A CA 1
ATOM 831 C C . ASN A 1 110 ? -7.370 5.289 20.396 1.00 85.88 110 ASN A C 1
ATOM 833 O O . ASN A 1 110 ? -6.917 6.260 19.796 1.0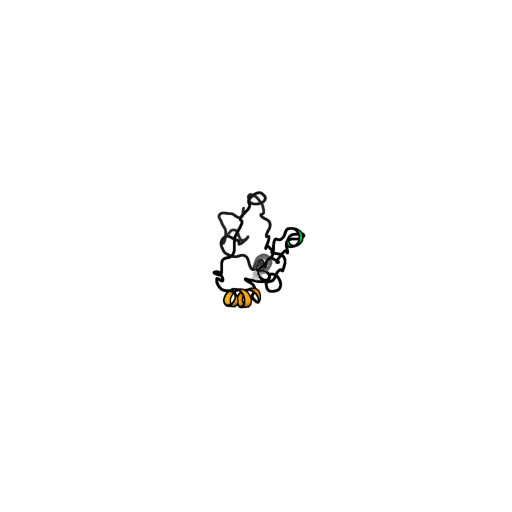0 85.88 110 ASN A O 1
ATOM 837 N N . GLN A 1 111 ? -8.487 5.363 21.115 1.00 84.00 111 GLN A N 1
ATOM 838 C CA . GLN A 1 111 ? -9.352 6.542 21.155 1.00 84.00 111 GLN A CA 1
ATOM 839 C C . GLN A 1 111 ? -8.661 7.820 21.666 1.00 84.00 111 GLN A C 1
ATOM 841 O O . GLN A 1 111 ? -9.091 8.923 21.326 1.00 84.00 111 GLN A O 1
ATOM 846 N N . THR A 1 112 ? -7.598 7.712 22.471 1.00 87.88 112 THR A N 1
ATOM 847 C CA . THR A 1 112 ? -6.842 8.898 22.913 1.00 87.88 112 THR A CA 1
ATOM 848 C C . THR A 1 112 ? -5.924 9.451 21.823 1.00 87.88 112 THR A C 1
ATOM 850 O O . THR A 1 112 ? -5.593 10.634 21.863 1.00 87.88 112 THR A O 1
ATOM 853 N N . VAL A 1 113 ? -5.549 8.622 20.843 1.00 88.50 113 VAL A N 1
ATOM 854 C CA . VAL A 1 113 ? -4.740 8.988 19.670 1.00 88.50 113 VAL A CA 1
ATOM 855 C C . VAL A 1 113 ? -5.647 9.375 18.495 1.00 88.50 113 VAL A C 1
ATOM 857 O O . VAL A 1 113 ? -5.427 10.399 17.853 1.00 88.50 113 VAL A O 1
ATOM 860 N N . ASN A 1 114 ? -6.712 8.604 18.264 1.00 86.94 114 ASN A N 1
ATOM 861 C CA . ASN A 1 114 ? -7.708 8.798 17.216 1.00 86.94 114 ASN A CA 1
ATOM 862 C C . ASN A 1 114 ? -9.103 9.057 17.807 1.00 86.94 114 ASN A C 1
ATOM 864 O O . ASN A 1 114 ? -9.956 8.172 17.904 1.00 86.94 114 ASN A O 1
ATOM 868 N N . SER A 1 115 ? -9.357 10.304 18.196 1.00 79.12 115 SER A N 1
ATOM 869 C CA . SER A 1 115 ? -10.610 10.692 18.856 1.00 79.12 115 SER A CA 1
ATOM 870 C C . SER A 1 115 ? -11.797 10.896 17.903 1.00 79.12 115 SER A C 1
ATOM 872 O O . SER A 1 115 ? -12.937 10.970 18.364 1.00 79.12 115 SER A O 1
ATOM 874 N N . GLY A 1 116 ? -11.550 10.997 16.591 1.00 67.81 116 GLY A N 1
ATOM 875 C CA . GLY A 1 116 ? -12.561 11.353 15.588 1.00 67.81 116 GLY A CA 1
ATOM 876 C C . GLY A 1 116 ? -13.236 10.171 14.889 1.00 67.81 116 GLY A C 1
ATOM 877 O O . GLY A 1 116 ? -14.353 10.329 14.404 1.00 67.81 116 GLY A O 1
ATOM 878 N N . THR A 1 117 ? -12.583 9.003 14.840 1.00 62.53 117 THR A N 1
ATOM 879 C CA . THR A 1 117 ? -13.063 7.839 14.062 1.00 62.53 117 THR A CA 1
ATOM 880 C C . THR A 1 117 ? -13.153 6.518 14.841 1.00 62.53 117 THR A C 1
ATOM 882 O O . THR A 1 117 ? -13.763 5.576 14.342 1.00 62.53 117 THR A O 1
ATOM 885 N N . CYS A 1 118 ? -12.651 6.455 16.084 1.00 56.75 118 CYS A N 1
ATOM 886 C CA . CYS A 1 118 ? -12.730 5.276 16.961 1.00 56.75 118 CYS A CA 1
ATOM 887 C C . CYS A 1 118 ? -13.730 5.465 18.106 1.00 56.75 118 CYS A C 1
ATOM 889 O O . CYS A 1 118 ? -13.372 5.703 19.265 1.00 56.75 118 CYS A O 1
ATOM 891 N N . ARG A 1 119 ? -15.010 5.352 17.794 1.00 54.19 119 ARG A N 1
ATOM 892 C CA . ARG A 1 119 ? -16.040 5.048 18.78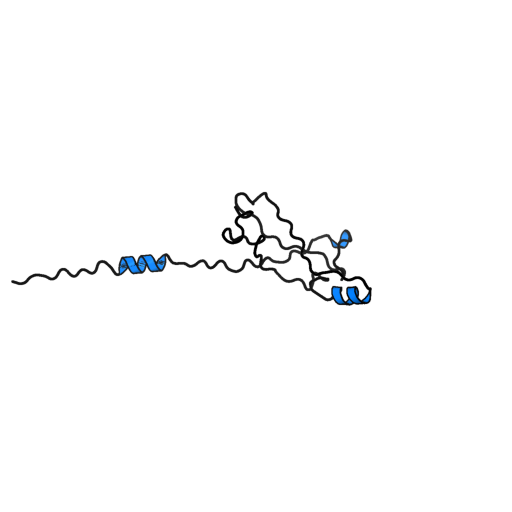6 1.00 54.19 119 ARG A CA 1
ATOM 893 C C . ARG A 1 119 ? -16.835 3.912 18.289 1.00 54.19 119 ARG A C 1
ATOM 895 O O . ARG A 1 119 ? -17.073 3.997 17.080 1.00 54.19 119 ARG A O 1
#

Solvent-accessible surface area (backbone atoms only — not comparable to full-atom values): 7652 Å² total; per-residue (Å²): 137,86,84,80,80,83,79,85,81,85,63,70,64,64,56,55,54,55,62,72,67,67,70,80,78,74,75,70,83,60,66,33,58,68,41,69,44,82,73,28,56,87,72,70,42,53,33,77,60,63,36,43,44,62,49,68,75,81,83,55,48,76,80,12,56,87,55,85,86,89,82,79,84,83,85,85,86,65,89,45,74,66,52,39,62,55,41,26,77,35,50,93,12,16,55,90,56,53,70,63,42,73,47,55,57,88,64,21,78,48,43,93,69,11,72,87,66,46,57

Organism: Oryza sativa subsp. japonica (NCBI:txid39947)

Radius of gyration: 26.72 Å; Cα contacts (8 Å, |Δi|>4): 132; chains: 1; bounding box: 35×24×103 Å

Nearest PDB structures (foldseek):
  4uzk-assembly1_B  TM=8.195E-01  e=2.575E-03  Drosophila melanogaster

Mean predicted aligned error: 11.71 Å

Foldseek 3Di:
DDDDDDPPPPPPVVVVVVVVPPPPCPPDQPFFFKAFDPCCLVVVQAFLLSAGDTDTDDAADDPLNPPDDDDDDDDDDADDPVRSVVCCPACNGHVVHPGTDGQFACRDLDCVRNVPRHD

Sequence (119 aa):
MPILPRRRYAEPLLLLLLAAVARSTAAAPDVVELILLTGAQEKGAVCLDGSPPGYHLQRGFGSGEHSWLIYLEGGEWCDTIESCSNRKTTELGSSKLMEAQEFEGILSNNQTVNSGT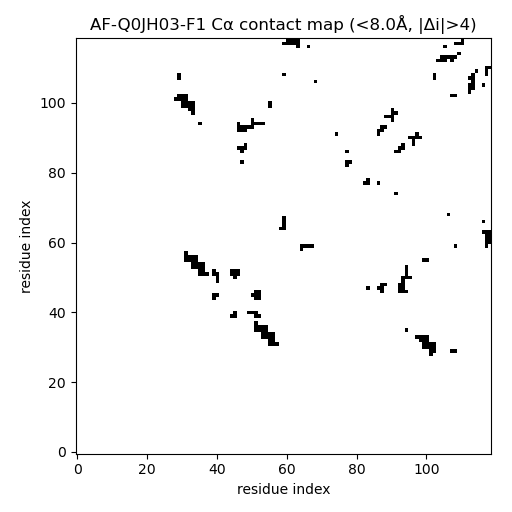CR